Protein AF-Q1AUN3-F1 (afdb_monomer_lite)

Structure (mmCIF, N/CA/C/O backbone):
data_AF-Q1AUN3-F1
#
_entry.id   AF-Q1AUN3-F1
#
loop_
_atom_site.group_PDB
_atom_site.id
_atom_site.type_symbol
_atom_site.label_atom_id
_atom_site.label_alt_id
_atom_site.label_comp_id
_atom_site.label_asym_id
_atom_site.label_entity_id
_atom_site.label_seq_id
_atom_site.pdbx_PDB_ins_code
_atom_site.Cartn_x
_atom_site.Cartn_y
_atom_site.Cartn_z
_atom_site.occupancy
_atom_site.B_iso_or_equiv
_atom_site.auth_seq_id
_atom_site.auth_comp_id
_atom_site.auth_asym_id
_atom_site.auth_atom_id
_atom_site.pdbx_PDB_model_num
ATOM 1 N N . MET A 1 1 ? -52.955 -34.878 39.899 1.00 43.25 1 MET A N 1
ATOM 2 C CA . MET A 1 1 ? -51.988 -35.988 39.952 1.00 43.25 1 MET A CA 1
ATOM 3 C C . MET A 1 1 ? -50.634 -35.417 39.574 1.00 43.25 1 MET A C 1
ATOM 5 O O . MET A 1 1 ? -50.295 -35.377 38.402 1.00 43.25 1 MET A O 1
ATOM 9 N N . ASP A 1 2 ? -49.929 -34.897 40.570 1.00 46.16 2 ASP A N 1
ATOM 10 C CA . ASP A 1 2 ? -48.462 -34.886 40.625 1.00 46.16 2 ASP A CA 1
ATOM 11 C C . ASP A 1 2 ? -47.996 -36.307 41.073 1.00 46.16 2 ASP A C 1
ATOM 13 O O . ASP A 1 2 ? -48.886 -37.092 41.434 1.00 46.16 2 ASP A O 1
ATOM 17 N N . PRO A 1 3 ? -46.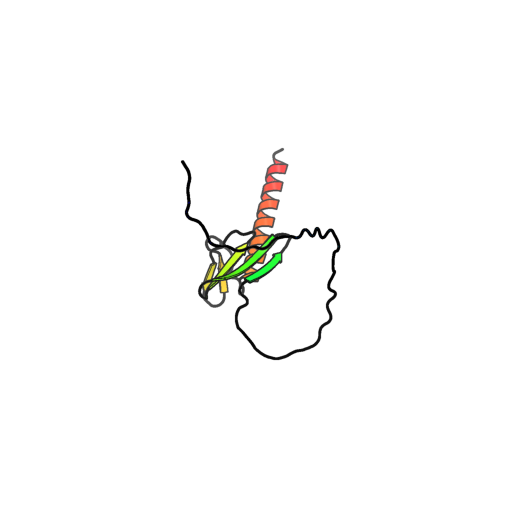691 -36.678 41.141 1.00 60.22 3 PRO A N 1
ATOM 18 C CA . PRO A 1 3 ? -45.516 -35.802 41.077 1.00 60.22 3 PRO A CA 1
ATOM 19 C C . PRO A 1 3 ? -44.214 -36.392 40.444 1.00 60.22 3 PRO A C 1
ATOM 21 O O . PRO A 1 3 ? -44.101 -37.564 40.109 1.00 60.22 3 PRO A O 1
ATOM 24 N N . GLU A 1 4 ? -43.199 -35.522 40.393 1.00 44.06 4 GLU A N 1
ATOM 25 C CA . GLU A 1 4 ? -41.830 -35.755 40.902 1.00 44.06 4 GLU A CA 1
ATOM 26 C C . GLU A 1 4 ? -40.662 -36.311 40.063 1.00 44.06 4 GLU A C 1
ATOM 28 O O . GLU A 1 4 ? -40.696 -37.369 39.446 1.00 44.06 4 GLU A O 1
ATOM 33 N N . GLY A 1 5 ? -39.552 -35.566 40.201 1.00 41.81 5 GLY A N 1
ATOM 34 C CA . GLY A 1 5 ? -38.170 -35.887 39.839 1.00 41.81 5 GLY A CA 1
ATOM 35 C C . GLY A 1 5 ? -37.509 -34.696 39.128 1.00 41.81 5 GLY A C 1
ATOM 36 O O . GLY A 1 5 ? -37.453 -34.674 37.909 1.00 41.81 5 GLY A O 1
ATOM 37 N N . GLY A 1 6 ? -37.069 -33.600 39.767 1.00 40.31 6 GLY A N 1
ATOM 38 C CA . GLY A 1 6 ? -36.208 -33.536 40.956 1.00 40.31 6 GLY A CA 1
ATOM 39 C C . GLY A 1 6 ? -34.829 -34.111 40.598 1.00 40.31 6 GLY A C 1
ATOM 40 O O . GLY A 1 6 ? -34.749 -35.262 40.214 1.00 40.31 6 GLY A O 1
ATOM 41 N N . SER A 1 7 ? -33.670 -33.466 40.699 1.00 42.41 7 SER A N 1
ATOM 42 C CA . SER A 1 7 ? -33.219 -32.214 41.306 1.00 42.41 7 SER A CA 1
ATOM 43 C C . SER A 1 7 ? -31.702 -32.111 41.023 1.00 42.41 7 SER A C 1
ATOM 45 O O . SER A 1 7 ? -31.052 -33.130 40.805 1.00 42.41 7 SER A O 1
ATOM 47 N N . GLY A 1 8 ? -31.117 -30.908 41.054 1.00 42.84 8 GLY A N 1
ATOM 48 C CA . GLY A 1 8 ? -29.658 -30.734 40.973 1.00 42.84 8 GLY A CA 1
ATOM 49 C C . GLY A 1 8 ? -29.228 -29.322 40.553 1.00 42.84 8 GLY A C 1
ATOM 50 O O . GLY A 1 8 ? -28.779 -29.139 39.434 1.00 42.84 8 GLY A O 1
ATOM 51 N N . GLN A 1 9 ? -29.550 -28.261 41.311 1.00 42.94 9 GLN A N 1
ATOM 52 C CA . GLN A 1 9 ? -28.611 -27.613 42.260 1.00 42.94 9 GLN A CA 1
ATOM 53 C C . GLN A 1 9 ? -27.265 -27.226 41.597 1.00 42.94 9 GLN A C 1
ATOM 55 O O . GLN A 1 9 ? -26.512 -28.102 41.213 1.00 42.94 9 GLN A O 1
ATOM 60 N N . ARG A 1 10 ? -26.843 -25.960 41.464 1.00 45.22 10 ARG A N 1
ATOM 61 C CA . ARG A 1 10 ? -26.682 -24.883 42.468 1.00 45.22 10 ARG A CA 1
ATOM 62 C C . ARG A 1 10 ? -26.397 -23.560 41.725 1.00 45.22 10 ARG A C 1
ATOM 64 O O . ARG A 1 10 ? -25.650 -23.557 40.761 1.00 45.22 10 ARG A O 1
ATOM 71 N N . ARG A 1 11 ? -27.130 -22.484 42.036 1.00 41.84 11 ARG A N 1
ATOM 72 C CA . ARG A 1 11 ? -26.765 -21.351 42.928 1.00 41.84 11 ARG A CA 1
ATOM 73 C C . ARG A 1 11 ? -25.609 -20.472 42.431 1.00 41.84 11 ARG A C 1
ATOM 75 O O . ARG A 1 11 ? -24.498 -20.956 42.326 1.00 41.84 11 ARG A O 1
ATOM 82 N N . PHE A 1 12 ? -25.917 -19.182 42.252 1.00 43.75 12 PHE A N 1
ATOM 83 C CA . PHE A 1 12 ? -25.257 -17.957 42.764 1.00 43.75 12 PHE A CA 1
ATOM 84 C C . PHE A 1 12 ? -25.598 -16.825 41.773 1.00 43.75 12 PHE A C 1
ATOM 86 O O . PHE A 1 12 ? -25.086 -16.790 40.668 1.00 43.75 12 PHE A O 1
ATOM 93 N N . SER A 1 13 ? -26.675 -16.059 41.961 1.00 38.84 13 SER A N 1
ATOM 94 C CA . SER A 1 13 ? -26.912 -15.006 42.960 1.00 38.84 13 SER A CA 1
ATOM 95 C C . SER A 1 13 ? -25.936 -13.824 42.873 1.00 38.84 13 SER A C 1
ATOM 97 O O . SER A 1 13 ? -24.805 -13.918 43.335 1.00 38.84 13 SER A O 1
ATOM 99 N N . ARG A 1 14 ? -26.508 -12.703 42.404 1.00 47.12 14 ARG A N 1
ATOM 100 C CA . ARG A 1 14 ? -26.287 -11.308 42.827 1.00 47.12 14 ARG A CA 1
ATOM 101 C C . ARG A 1 14 ? -24.954 -10.616 42.504 1.00 47.12 14 ARG A C 1
ATOM 103 O O . ARG A 1 14 ? -23.937 -10.915 43.118 1.00 47.12 14 ARG A O 1
ATOM 110 N N . ARG A 1 15 ? -25.089 -9.533 41.720 1.00 48.12 15 ARG A N 1
ATOM 111 C CA . ARG A 1 15 ? -24.619 -8.133 41.925 1.00 48.12 15 ARG A CA 1
ATOM 112 C C . ARG A 1 15 ? -24.254 -7.554 40.554 1.00 48.12 15 ARG A C 1
ATOM 114 O O . ARG A 1 15 ? -23.358 -8.055 39.894 1.00 48.12 15 ARG A O 1
ATOM 121 N N . GLU A 1 16 ? -25.071 -6.680 39.970 1.00 41.56 16 GLU A N 1
ATOM 122 C CA . GLU A 1 16 ? -25.017 -5.225 40.203 1.00 41.56 16 GLU A CA 1
ATOM 123 C C . GLU A 1 16 ? -23.592 -4.708 40.426 1.00 41.56 16 GLU A C 1
ATOM 125 O O . GLU A 1 16 ? -23.051 -4.849 41.517 1.00 41.56 16 GLU A O 1
ATOM 130 N N . ALA A 1 17 ? -23.029 -4.059 39.408 1.00 44.41 17 ALA A N 1
ATOM 131 C CA . ALA A 1 17 ? -22.248 -2.839 39.587 1.00 44.41 17 ALA A CA 1
ATOM 132 C C . ALA A 1 17 ? -22.064 -2.149 38.230 1.00 44.41 17 ALA A C 1
ATOM 134 O O . ALA A 1 17 ? -21.300 -2.590 37.374 1.00 44.41 17 ALA A O 1
ATOM 135 N N . LEU A 1 18 ? -22.790 -1.046 38.063 1.00 39.50 18 LEU A N 1
ATOM 136 C CA . LEU A 1 18 ? -22.391 0.069 37.216 1.00 39.50 18 LEU A CA 1
ATOM 137 C C . LEU A 1 18 ? -20.977 0.537 37.593 1.00 39.50 18 LEU A C 1
ATOM 139 O O . LEU A 1 18 ? -20.714 0.772 38.769 1.00 39.50 18 LEU A O 1
ATOM 143 N N . ILE A 1 19 ? -20.131 0.784 36.594 1.00 48.38 19 ILE A N 1
ATOM 144 C CA . ILE A 1 19 ? -19.024 1.750 36.665 1.00 48.38 19 ILE A CA 1
ATOM 145 C C . ILE A 1 19 ? -19.051 2.513 35.331 1.00 48.38 19 ILE A C 1
ATOM 147 O O . ILE A 1 19 ? -18.613 2.015 34.299 1.00 48.38 19 ILE A O 1
ATOM 151 N N . LEU A 1 20 ? -19.882 3.554 35.241 1.00 39.59 20 LEU A N 1
ATOM 152 C CA . LEU A 1 20 ? -19.467 4.961 35.155 1.00 39.59 20 LEU A CA 1
ATOM 153 C C . LEU A 1 20 ? -17.952 5.211 35.012 1.00 39.59 20 LEU A C 1
ATOM 155 O O . LEU A 1 20 ? -17.212 5.077 35.975 1.00 39.59 20 LEU A O 1
ATOM 159 N N . GLY A 1 21 ? -17.576 5.770 33.860 1.00 34.34 21 GLY A N 1
ATOM 160 C CA . GLY A 1 21 ? -16.856 7.046 33.812 1.00 34.34 21 GLY A CA 1
ATOM 161 C C . GLY A 1 21 ? -15.329 7.041 33.933 1.00 34.34 21 GLY A C 1
ATOM 162 O O . GLY A 1 21 ? -14.745 6.346 34.752 1.00 34.34 21 GLY A O 1
ATOM 163 N N . ALA A 1 22 ? -14.746 7.979 33.174 1.00 37.72 22 ALA A N 1
ATOM 164 C CA . ALA A 1 22 ? -13.377 8.494 33.259 1.00 37.72 22 ALA A CA 1
ATOM 165 C C . ALA A 1 22 ? -12.275 7.538 32.761 1.00 37.72 22 ALA A C 1
ATOM 167 O O . ALA A 1 22 ? -12.324 6.335 32.944 1.00 37.72 22 ALA A O 1
ATOM 168 N N . ALA A 1 23 ? -11.202 7.978 32.121 1.00 42.59 23 ALA A N 1
ATOM 169 C CA . ALA A 1 23 ? -10.801 9.261 31.572 1.00 42.59 23 ALA A CA 1
ATOM 170 C C . ALA A 1 23 ? -9.596 8.956 30.668 1.00 42.59 23 ALA A C 1
ATOM 172 O O . ALA A 1 23 ? -8.878 7.973 30.875 1.00 42.59 23 ALA A O 1
ATOM 173 N N . ALA A 1 24 ? -9.379 9.801 29.663 1.00 44.50 24 ALA A N 1
ATOM 174 C CA . ALA A 1 24 ? -8.186 9.778 28.834 1.00 44.50 24 ALA A CA 1
ATOM 175 C C . ALA A 1 24 ? -6.918 9.726 29.702 1.00 44.50 24 ALA A C 1
ATOM 177 O O . ALA A 1 24 ? -6.686 10.609 30.523 1.00 44.50 24 ALA A O 1
ATOM 178 N N . SER A 1 25 ? -6.091 8.704 29.496 1.00 44.06 25 SER A N 1
ATOM 179 C CA . SER A 1 25 ? -4.731 8.661 30.027 1.00 44.06 25 SER A CA 1
ATOM 180 C C . SER A 1 25 ? -3.762 8.761 28.858 1.00 44.06 25 SER A C 1
ATOM 182 O O . SER A 1 25 ? -3.555 7.814 28.102 1.00 44.06 25 SER A O 1
ATOM 184 N N . VAL A 1 26 ? -3.217 9.963 28.695 1.00 46.00 26 VAL A N 1
ATOM 185 C CA . VAL A 1 26 ? -2.032 10.248 27.887 1.00 46.00 26 VAL A CA 1
ATOM 186 C C . VAL A 1 26 ? -0.851 9.555 28.564 1.00 46.00 26 VAL A C 1
ATOM 188 O O . VAL A 1 26 ? -0.546 9.873 29.711 1.00 46.00 26 VAL A O 1
ATOM 191 N N . LEU A 1 27 ? -0.179 8.628 27.877 1.00 47.84 27 LEU A N 1
ATOM 192 C CA . LEU A 1 27 ? 1.099 8.093 28.349 1.00 47.84 27 LEU A CA 1
ATOM 193 C C . LEU A 1 27 ? 2.245 8.807 27.629 1.00 47.84 27 LEU A C 1
ATOM 195 O O . LEU A 1 27 ? 2.488 8.606 26.439 1.00 47.84 27 LEU A O 1
ATOM 199 N N . VAL A 1 28 ? 2.922 9.668 28.386 1.00 45.34 28 VAL A N 1
ATOM 200 C CA . VAL A 1 28 ? 4.206 10.285 28.050 1.00 45.34 28 VAL A CA 1
ATOM 201 C C . VAL A 1 28 ? 5.296 9.211 28.055 1.00 45.34 28 VAL A C 1
ATOM 203 O O . VAL A 1 28 ? 5.368 8.379 28.957 1.00 45.34 28 VAL A O 1
ATOM 206 N N . ALA A 1 29 ? 6.147 9.246 27.032 1.00 47.31 29 ALA A N 1
ATOM 207 C CA . ALA A 1 29 ? 7.311 8.386 26.887 1.00 47.31 29 ALA A CA 1
ATOM 208 C C . ALA A 1 29 ? 8.431 8.775 27.869 1.00 47.31 29 ALA A C 1
ATOM 210 O O . ALA A 1 29 ? 8.855 9.927 27.907 1.00 47.31 29 ALA A O 1
ATOM 211 N N . LEU A 1 30 ? 8.969 7.784 28.582 1.00 48.09 30 LEU A N 1
ATOM 212 C CA . LEU A 1 30 ? 10.284 7.818 29.224 1.00 48.09 30 LEU A CA 1
ATOM 213 C C . LEU A 1 30 ? 11.038 6.568 28.768 1.00 48.09 30 LEU A C 1
ATOM 215 O O . LEU A 1 30 ? 10.570 5.446 28.958 1.00 48.09 30 LEU A O 1
ATOM 219 N N . GLY A 1 31 ? 12.173 6.765 28.104 1.00 42.59 31 GLY A N 1
ATOM 220 C CA . GLY A 1 31 ? 13.047 5.682 27.674 1.00 42.59 31 GLY A CA 1
ATOM 221 C C . GLY A 1 31 ? 14.212 5.485 28.633 1.00 42.59 31 GLY A C 1
ATOM 222 O O . GLY A 1 31 ? 14.793 6.476 29.051 1.00 42.59 31 GLY A O 1
ATOM 223 N N . THR A 1 32 ? 14.590 4.226 28.881 1.00 44.59 32 THR A N 1
ATOM 224 C CA . THR A 1 32 ? 15.987 3.744 28.895 1.00 44.59 32 THR A CA 1
ATOM 225 C C . THR A 1 32 ? 16.050 2.214 29.030 1.00 44.59 32 THR A C 1
ATOM 227 O O . THR A 1 32 ? 15.546 1.633 29.979 1.00 44.59 32 THR A O 1
ATOM 230 N N . GLY A 1 33 ? 16.690 1.582 28.038 1.00 41.41 33 GLY A N 1
ATOM 231 C CA . GLY A 1 33 ? 17.466 0.332 28.085 1.00 41.41 33 GLY A CA 1
ATOM 232 C C . GLY A 1 33 ? 16.991 -0.882 28.897 1.00 41.41 33 GLY A C 1
ATOM 233 O O . GLY A 1 33 ? 17.295 -0.997 30.077 1.00 41.41 33 GLY A O 1
ATOM 234 N N . ALA A 1 34 ? 16.499 -1.908 28.195 1.00 42.22 34 ALA A N 1
ATOM 235 C CA . ALA A 1 34 ? 16.710 -3.304 28.581 1.00 42.22 34 ALA A CA 1
ATOM 236 C C . ALA A 1 34 ? 17.030 -4.142 27.332 1.00 42.22 34 ALA A C 1
ATOM 238 O O . ALA A 1 34 ? 16.243 -4.241 26.392 1.00 42.22 34 ALA A O 1
ATOM 239 N N . ARG A 1 35 ? 18.239 -4.703 27.315 1.00 48.56 35 ARG A N 1
ATOM 240 C CA . ARG A 1 35 ? 18.766 -5.616 26.299 1.00 48.56 35 ARG A CA 1
ATOM 241 C C . ARG A 1 35 ? 18.498 -7.035 26.805 1.00 48.56 35 ARG A C 1
ATOM 243 O O . ARG A 1 35 ? 19.006 -7.399 27.857 1.00 48.56 35 ARG A O 1
ATOM 250 N N . GLY A 1 36 ? 17.711 -7.819 26.073 1.00 36.50 36 GLY A N 1
ATOM 251 C CA . GLY A 1 36 ? 17.426 -9.213 26.416 1.00 36.50 36 GLY A CA 1
ATOM 252 C C . GLY A 1 36 ? 16.445 -9.836 25.430 1.00 36.50 36 GLY A C 1
ATOM 253 O O . GLY A 1 36 ? 15.239 -9.664 25.555 1.00 36.50 36 GLY A O 1
ATOM 254 N N . SER A 1 37 ? 16.980 -10.507 24.411 1.00 54.47 37 SER A N 1
ATOM 255 C CA . SER A 1 37 ? 16.243 -11.212 23.362 1.00 54.47 37 SER A CA 1
ATOM 256 C C . SER A 1 37 ? 15.202 -12.179 23.922 1.00 54.47 37 SER A C 1
ATOM 258 O O . SER A 1 37 ? 15.537 -13.072 24.696 1.00 54.47 37 SER A O 1
ATOM 260 N N . SER A 1 38 ? 13.954 -12.062 23.469 1.00 43.22 38 SER A N 1
ATOM 261 C CA . SER A 1 38 ? 12.921 -13.091 23.624 1.00 43.22 38 SER A CA 1
ATOM 262 C C . SER A 1 38 ? 11.854 -12.914 22.539 1.00 43.22 38 SER A C 1
ATOM 264 O O . SER A 1 38 ? 11.134 -11.925 22.533 1.00 43.22 38 SER A O 1
ATOM 266 N N . GLY A 1 39 ? 11.758 -13.873 21.615 1.00 39.72 39 GLY A N 1
ATOM 267 C CA . GLY A 1 39 ? 10.533 -14.117 20.843 1.00 39.72 39 GLY A CA 1
ATOM 268 C C . GLY A 1 39 ? 10.312 -13.276 19.582 1.00 39.72 39 GLY A C 1
ATOM 269 O O . GLY A 1 39 ? 9.625 -12.261 19.581 1.00 39.72 39 GLY A O 1
ATOM 270 N N . HIS A 1 40 ? 10.811 -13.791 18.463 1.00 46.00 40 HIS A N 1
ATOM 271 C CA . HIS A 1 40 ? 10.317 -13.532 17.113 1.00 46.00 40 HIS A CA 1
ATOM 272 C C . HIS A 1 40 ? 8.781 -13.638 17.009 1.00 46.00 40 HIS A C 1
ATOM 274 O O . HIS A 1 40 ? 8.277 -14.744 16.872 1.00 46.00 40 HIS A O 1
ATOM 280 N N . GLU A 1 41 ? 8.045 -12.524 16.965 1.00 48.97 41 GLU A N 1
ATOM 281 C CA . GLU A 1 41 ? 6.797 -12.397 16.188 1.00 48.97 41 GLU A CA 1
ATOM 282 C C . GLU A 1 41 ? 6.261 -10.953 16.242 1.00 48.97 41 GLU A C 1
ATOM 284 O O . GLU A 1 41 ? 5.329 -10.625 16.972 1.00 48.97 41 GLU A O 1
ATOM 289 N N . ALA A 1 42 ? 6.801 -10.060 15.408 1.00 57.03 42 ALA A N 1
ATOM 290 C CA . ALA A 1 42 ? 6.026 -8.893 14.986 1.00 57.03 42 ALA A CA 1
ATOM 291 C C . ALA A 1 42 ? 4.874 -9.406 14.097 1.00 57.03 42 ALA A C 1
ATOM 293 O O . ALA A 1 42 ? 5.007 -9.473 12.874 1.00 57.03 42 ALA A O 1
ATOM 294 N N . ARG A 1 43 ? 3.789 -9.889 14.722 1.00 70.06 43 ARG A N 1
ATOM 295 C CA . ARG A 1 43 ? 2.631 -10.510 14.045 1.00 70.06 43 ARG A CA 1
ATOM 296 C C . ARG A 1 43 ? 1.961 -9.556 13.067 1.00 70.06 43 ARG A C 1
ATOM 298 O O . ARG A 1 43 ? 1.504 -9.963 11.999 1.00 70.06 43 ARG A O 1
ATOM 305 N N . GLU A 1 44 ? 1.949 -8.280 13.420 1.00 82.50 44 GLU A N 1
ATOM 306 C CA . GLU A 1 44 ? 1.361 -7.218 12.629 1.00 82.50 44 GLU A CA 1
ATOM 307 C C . GLU A 1 44 ? 2.088 -5.906 12.930 1.00 82.50 44 GLU A C 1
ATOM 309 O O . GLU A 1 44 ? 2.230 -5.513 14.086 1.00 82.50 44 GLU A O 1
ATOM 314 N N . LYS A 1 45 ? 2.563 -5.230 11.884 1.00 90.31 45 LYS A N 1
ATOM 315 C CA . LYS A 1 45 ? 3.065 -3.859 11.955 1.00 90.31 45 LYS A CA 1
ATOM 316 C C . LYS A 1 45 ? 2.041 -2.949 11.297 1.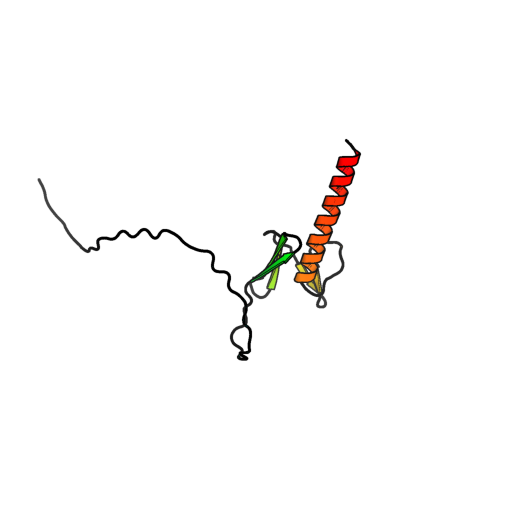00 90.31 45 LYS A C 1
ATOM 318 O O . LYS A 1 45 ? 1.831 -3.055 10.092 1.00 90.31 45 LYS A O 1
ATOM 323 N N . VAL A 1 46 ? 1.424 -2.063 12.074 1.00 92.62 46 VAL A N 1
ATOM 324 C CA . VAL A 1 46 ? 0.477 -1.059 11.571 1.00 92.62 46 VAL A CA 1
ATOM 325 C C . VAL A 1 46 ? 1.135 0.313 11.600 1.00 92.62 46 VAL A C 1
ATOM 327 O O . VAL A 1 46 ? 1.770 0.681 12.584 1.00 92.62 46 VAL A O 1
ATOM 330 N N . LEU A 1 47 ? 0.981 1.071 10.521 1.00 93.75 47 LEU A N 1
ATOM 331 C CA . LEU A 1 47 ? 1.447 2.445 10.400 1.00 93.75 47 LEU A CA 1
ATOM 332 C C . LEU A 1 47 ? 0.409 3.298 9.668 1.00 93.75 47 LEU A C 1
ATOM 334 O O . LEU A 1 47 ? -0.402 2.792 8.893 1.00 93.75 47 LEU A O 1
ATOM 338 N N . LEU A 1 48 ? 0.432 4.600 9.928 1.00 94.44 48 LEU A N 1
ATOM 339 C CA . LEU A 1 48 ? -0.407 5.576 9.242 1.00 94.44 48 LEU A CA 1
ATOM 340 C C . LEU A 1 48 ? 0.460 6.381 8.279 1.00 94.44 48 LEU A C 1
ATOM 342 O O . LEU A 1 48 ? 1.509 6.892 8.666 1.00 94.44 48 LEU A O 1
ATOM 346 N N . HIS A 1 49 ? 0.017 6.506 7.031 1.00 93.56 49 HIS A N 1
ATOM 347 C CA . HIS A 1 49 ? 0.674 7.331 6.018 1.00 93.56 49 HIS A CA 1
ATOM 348 C C . HIS A 1 49 ? -0.370 8.160 5.277 1.00 93.56 49 HIS A C 1
ATOM 350 O O . HIS A 1 49 ? -1.279 7.605 4.664 1.00 93.56 49 HIS A O 1
ATOM 356 N N . LYS A 1 50 ? -0.271 9.494 5.368 1.00 91.25 50 LYS A N 1
ATOM 357 C CA . LYS A 1 50 ? -1.238 10.448 4.780 1.00 91.25 50 LYS A CA 1
ATOM 358 C C . LYS A 1 50 ? -2.704 10.121 5.117 1.00 91.25 50 LYS A C 1
ATOM 360 O O . LYS A 1 50 ? -3.574 10.146 4.253 1.00 91.25 50 LYS A O 1
ATOM 365 N N . GLY A 1 51 ? -2.959 9.759 6.377 1.00 91.00 51 GLY A N 1
ATOM 366 C CA . GLY A 1 51 ? -4.290 9.379 6.865 1.00 91.00 51 GLY A CA 1
ATOM 367 C C . GLY A 1 51 ? -4.748 7.971 6.468 1.00 91.00 51 GLY A C 1
ATOM 368 O O . GLY A 1 51 ? -5.800 7.535 6.923 1.00 91.00 51 GLY A O 1
ATOM 369 N N . ARG A 1 52 ? -3.962 7.229 5.676 1.00 91.94 52 ARG A N 1
ATOM 370 C CA . ARG A 1 52 ? -4.273 5.849 5.289 1.00 91.94 52 ARG A CA 1
ATOM 371 C C . ARG A 1 52 ? -3.578 4.851 6.199 1.00 91.94 52 ARG A C 1
ATOM 373 O O . ARG A 1 52 ? -2.396 4.992 6.516 1.00 91.94 52 ARG A O 1
ATOM 380 N N . ARG A 1 53 ? -4.314 3.813 6.595 1.00 93.50 53 ARG A N 1
ATOM 381 C CA . ARG A 1 53 ? -3.787 2.703 7.393 1.00 93.50 53 ARG A CA 1
ATOM 382 C C . ARG A 1 53 ? -3.026 1.735 6.500 1.00 93.50 53 ARG A C 1
ATOM 384 O O . ARG A 1 53 ? -3.587 1.197 5.556 1.00 93.50 53 ARG A O 1
ATOM 391 N N . ILE A 1 54 ? -1.776 1.471 6.838 1.00 95.31 54 ILE A N 1
ATOM 392 C CA . ILE A 1 54 ? -0.942 0.440 6.230 1.00 95.31 54 ILE A CA 1
ATOM 393 C C . ILE A 1 54 ? -0.698 -0.620 7.301 1.00 95.31 54 ILE A C 1
ATOM 395 O O . ILE A 1 54 ? -0.302 -0.292 8.417 1.00 95.31 54 ILE A O 1
ATOM 399 N N . ALA A 1 55 ? -0.942 -1.886 6.984 1.00 94.44 55 ALA A N 1
ATOM 400 C CA . ALA A 1 55 ? -0.683 -3.005 7.877 1.00 94.44 55 ALA A CA 1
ATOM 401 C C . ALA A 1 55 ? 0.144 -4.074 7.162 1.00 94.44 55 ALA A C 1
ATOM 403 O O . ALA A 1 55 ? -0.164 -4.478 6.047 1.00 94.44 55 ALA A O 1
ATOM 404 N N . ILE A 1 56 ? 1.205 -4.538 7.811 1.00 94.06 56 ILE A N 1
ATOM 405 C CA . ILE A 1 56 ? 2.058 -5.618 7.326 1.00 94.06 56 ILE A CA 1
ATOM 406 C C . ILE A 1 56 ? 1.914 -6.770 8.302 1.00 94.06 56 ILE A C 1
ATOM 408 O O . ILE A 1 56 ? 2.325 -6.660 9.457 1.00 94.06 56 ILE A O 1
ATOM 412 N N . ARG A 1 57 ? 1.323 -7.871 7.847 1.00 93.19 57 ARG A N 1
ATOM 413 C CA . ARG A 1 57 ? 1.032 -9.041 8.680 1.00 93.19 57 ARG A CA 1
ATOM 414 C C . ARG A 1 57 ? 1.954 -10.180 8.304 1.00 93.19 57 ARG A C 1
ATOM 416 O O . ARG A 1 57 ? 2.296 -10.339 7.134 1.00 93.19 57 ARG A O 1
ATOM 423 N N . ARG A 1 58 ? 2.362 -10.986 9.281 1.00 88.81 58 ARG A N 1
ATOM 424 C CA . ARG A 1 58 ? 3.083 -12.227 8.997 1.00 88.81 58 ARG A CA 1
ATOM 425 C C . ARG A 1 58 ? 2.100 -13.392 9.019 1.00 88.81 58 ARG A C 1
ATOM 427 O O . ARG A 1 58 ? 1.590 -13.745 10.074 1.00 88.81 58 ARG A O 1
ATOM 434 N N . VAL A 1 59 ? 1.845 -13.991 7.861 1.00 87.88 59 VAL A N 1
ATOM 435 C CA . VAL A 1 59 ? 0.897 -15.099 7.688 1.00 87.88 59 VAL A CA 1
ATOM 436 C C . VAL A 1 59 ? 1.647 -16.293 7.113 1.00 87.88 59 VAL A C 1
ATOM 438 O O . VAL A 1 59 ? 2.261 -16.203 6.053 1.00 87.88 59 VAL A O 1
ATOM 441 N N . ARG A 1 60 ? 1.646 -17.420 7.839 1.00 86.19 60 ARG A N 1
ATOM 442 C CA . ARG A 1 60 ? 2.321 -18.671 7.426 1.00 86.19 60 ARG A CA 1
ATOM 443 C C . ARG A 1 60 ? 3.778 -18.452 6.977 1.00 86.19 60 ARG A C 1
ATOM 445 O O . ARG A 1 60 ? 4.227 -18.978 5.964 1.00 86.19 60 ARG A O 1
ATOM 452 N N . GLY A 1 61 ? 4.504 -17.606 7.708 1.00 83.81 61 GLY A N 1
ATOM 453 C CA . GLY A 1 61 ? 5.904 -17.275 7.425 1.00 83.81 61 GLY A CA 1
ATOM 454 C C . GLY A 1 61 ? 6.127 -16.220 6.335 1.00 83.81 61 GLY A C 1
ATOM 455 O O . GLY A 1 61 ?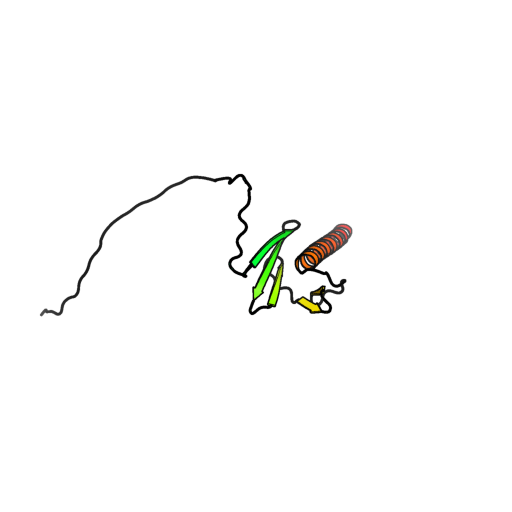 7.237 -15.693 6.257 1.00 83.81 61 GLY A O 1
ATOM 456 N N . ARG A 1 62 ? 5.100 -15.841 5.565 1.00 85.06 62 ARG A N 1
ATOM 457 C CA . ARG A 1 62 ? 5.158 -14.787 4.539 1.00 85.06 62 ARG A CA 1
ATOM 458 C C . ARG A 1 62 ? 4.705 -13.445 5.106 1.00 85.06 62 ARG A C 1
ATOM 460 O O . ARG A 1 62 ? 3.918 -13.402 6.046 1.00 85.06 62 ARG A O 1
ATOM 467 N N . ARG A 1 63 ? 5.224 -12.347 4.555 1.00 89.44 63 ARG A N 1
ATOM 468 C CA . ARG A 1 63 ? 4.766 -10.991 4.884 1.00 89.44 63 ARG A CA 1
ATOM 469 C C . ARG A 1 63 ? 3.702 -10.585 3.871 1.00 89.44 63 ARG A C 1
ATOM 471 O O . ARG A 1 63 ? 3.965 -10.611 2.675 1.00 89.44 63 ARG A O 1
ATOM 478 N N . GLU A 1 64 ? 2.533 -10.219 4.361 1.00 92.12 64 GLU A N 1
ATOM 479 C CA . GLU A 1 64 ? 1.397 -9.746 3.577 1.00 92.12 64 GLU A CA 1
ATOM 480 C C . GLU A 1 64 ? 1.189 -8.256 3.831 1.00 92.12 64 GLU A C 1
ATOM 482 O O . GLU A 1 64 ? 1.337 -7.791 4.966 1.00 92.12 64 GLU A O 1
ATOM 487 N N . LEU A 1 65 ? 0.851 -7.511 2.781 1.00 93.31 65 LEU A N 1
ATOM 488 C CA . LEU A 1 65 ? 0.636 -6.071 2.841 1.00 93.31 65 LEU A CA 1
ATOM 489 C C . LEU A 1 65 ? -0.850 -5.754 2.720 1.00 93.31 65 LEU A C 1
ATOM 491 O O . LEU A 1 65 ? -1.521 -6.232 1.814 1.00 93.31 65 LEU A O 1
ATOM 495 N N . TYR A 1 66 ? -1.339 -4.892 3.597 1.00 93.94 66 TYR A N 1
ATOM 496 C CA . TYR A 1 66 ? -2.703 -4.399 3.607 1.00 93.94 66 TYR A CA 1
ATOM 497 C C . TYR A 1 66 ? -2.691 -2.872 3.605 1.00 93.94 66 TYR A C 1
ATOM 499 O O . TYR A 1 66 ? -1.976 -2.255 4.397 1.00 93.94 66 TYR A O 1
ATOM 507 N N . ILE A 1 67 ? -3.499 -2.252 2.749 1.00 92.81 67 ILE A N 1
ATOM 508 C CA . ILE A 1 67 ? -3.688 -0.797 2.702 1.00 92.81 67 ILE A CA 1
ATOM 509 C C . ILE A 1 67 ? -5.180 -0.528 2.873 1.00 92.81 67 ILE A C 1
ATOM 511 O O . ILE A 1 67 ? -5.986 -1.025 2.103 1.00 92.81 67 ILE A O 1
ATOM 515 N N . GLU A 1 68 ? -5.564 0.208 3.914 1.00 92.94 68 GLU A N 1
ATOM 516 C CA . GLU A 1 68 ? -6.965 0.487 4.273 1.00 92.94 68 GLU A CA 1
ATOM 517 C C . GLU A 1 68 ? -7.823 -0.785 4.436 1.00 92.94 68 GLU A C 1
ATOM 519 O O . GLU A 1 68 ? -9.032 -0.771 4.242 1.00 92.94 68 GLU A O 1
ATOM 524 N N . GLY A 1 69 ? -7.188 -1.901 4.813 1.00 91.62 69 GLY A N 1
ATOM 525 C CA . GLY A 1 69 ? -7.833 -3.214 4.932 1.00 91.62 69 GLY A CA 1
ATOM 526 C C . GLY A 1 69 ? -7.861 -4.034 3.635 1.00 91.62 69 GLY A C 1
ATOM 527 O O . GLY A 1 69 ? -8.151 -5.225 3.691 1.00 91.62 69 GLY A O 1
ATOM 528 N N . GLU A 1 70 ? -7.494 -3.450 2.492 1.00 92.50 70 GLU A N 1
ATOM 529 C CA . GLU A 1 70 ? -7.352 -4.144 1.208 1.00 92.50 70 GLU A CA 1
ATOM 530 C C . GLU A 1 70 ? -6.038 -4.935 1.178 1.00 92.50 70 GLU A C 1
ATOM 532 O O . GLU A 1 70 ? -4.965 -4.354 1.353 1.00 92.50 70 GLU A O 1
ATOM 537 N N . HIS A 1 71 ? -6.103 -6.250 0.945 1.00 93.19 71 HIS A N 1
ATOM 538 C CA . HIS A 1 71 ? -4.905 -7.071 0.765 1.00 93.19 71 HIS A CA 1
ATOM 539 C C . HIS A 1 71 ? -4.253 -6.778 -0.590 1.00 93.19 71 HIS A C 1
ATOM 541 O O . HIS A 1 71 ? -4.837 -7.019 -1.647 1.00 93.19 71 HIS A O 1
ATOM 547 N N . ILE A 1 72 ? -3.009 -6.314 -0.546 1.00 91.25 72 ILE A N 1
ATOM 548 C CA . ILE A 1 72 ? -2.178 -6.074 -1.715 1.00 91.25 72 ILE A CA 1
ATOM 549 C C . ILE A 1 72 ? -1.312 -7.306 -1.954 1.00 91.25 72 ILE A C 1
ATOM 551 O O . ILE A 1 72 ? -0.407 -7.615 -1.173 1.00 91.25 72 ILE A O 1
ATOM 555 N N . ARG A 1 73 ? -1.559 -7.992 -3.072 1.00 90.50 73 ARG A N 1
ATOM 556 C CA . ARG A 1 73 ? -0.699 -9.092 -3.513 1.00 90.50 73 ARG A CA 1
ATOM 557 C C . ARG A 1 73 ? 0.683 -8.544 -3.834 1.00 90.50 73 ARG A C 1
ATOM 559 O O . ARG A 1 73 ? 0.826 -7.649 -4.665 1.00 90.50 73 ARG A O 1
ATOM 566 N N . THR A 1 74 ? 1.698 -9.075 -3.164 1.00 89.81 74 THR A N 1
ATOM 567 C CA . THR A 1 74 ? 3.089 -8.670 -3.368 1.00 89.81 74 THR A CA 1
ATOM 568 C C . THR A 1 74 ? 3.954 -9.872 -3.710 1.00 89.81 74 THR A C 1
ATOM 570 O O . THR A 1 74 ? 3.757 -10.975 -3.203 1.00 89.81 74 THR A O 1
ATOM 573 N N . VAL A 1 75 ? 4.923 -9.644 -4.588 1.00 88.56 75 VAL A N 1
ATOM 574 C CA . VAL A 1 75 ? 5.965 -10.594 -4.966 1.00 88.56 75 VAL A CA 1
ATOM 575 C C . VAL A 1 75 ? 7.279 -10.077 -4.400 1.00 88.56 75 VAL A C 1
ATOM 577 O O . VAL A 1 75 ? 7.604 -8.901 -4.558 1.00 88.56 75 VAL A O 1
ATOM 580 N N . HIS A 1 76 ? 8.030 -10.951 -3.736 1.00 88.12 76 HIS A N 1
ATOM 581 C CA . HIS A 1 76 ? 9.379 -10.657 -3.269 1.00 88.12 76 HIS A CA 1
ATOM 582 C C . HIS A 1 76 ? 10.383 -11.348 -4.193 1.00 88.12 76 HIS A C 1
ATOM 584 O O . HIS A 1 76 ? 10.381 -12.575 -4.291 1.00 88.12 76 HIS A O 1
ATOM 590 N N . SER A 1 77 ? 11.212 -10.567 -4.882 1.00 84.62 77 SER A N 1
ATOM 591 C CA . SER A 1 77 ? 12.214 -11.054 -5.834 1.00 84.62 77 SER A CA 1
ATOM 592 C C . SER A 1 77 ? 13.473 -10.200 -5.736 1.00 84.62 77 SER A C 1
ATOM 594 O O . SER A 1 77 ? 13.382 -8.979 -5.661 1.00 84.62 77 SER A O 1
ATOM 596 N N . ASN A 1 78 ? 14.651 -10.831 -5.747 1.00 85.12 78 ASN A N 1
ATOM 597 C CA . ASN A 1 78 ? 15.958 -10.156 -5.677 1.00 85.12 78 ASN A CA 1
ATOM 598 C C . ASN A 1 78 ? 16.094 -9.151 -4.513 1.00 85.12 78 ASN A C 1
ATOM 600 O O . ASN A 1 78 ? 16.692 -8.092 -4.667 1.00 85.12 78 ASN A O 1
ATOM 604 N N . GLY A 1 79 ? 15.517 -9.469 -3.349 1.00 84.50 79 GLY A N 1
ATOM 605 C CA . GLY A 1 79 ? 15.590 -8.614 -2.157 1.00 84.50 79 GLY A CA 1
ATOM 606 C C . GLY A 1 79 ? 14.665 -7.393 -2.177 1.00 84.50 79 GLY A C 1
ATOM 607 O O . GLY A 1 79 ? 14.753 -6.561 -1.279 1.00 84.50 79 GLY A O 1
ATOM 608 N N . ALA A 1 80 ? 13.779 -7.284 -3.169 1.00 88.44 80 ALA A N 1
ATOM 609 C CA . ALA A 1 80 ? 12.826 -6.193 -3.283 1.00 88.44 80 ALA A CA 1
ATOM 610 C C . ALA A 1 80 ? 11.388 -6.705 -3.457 1.00 88.44 80 ALA A C 1
ATOM 612 O O . ALA A 1 80 ? 11.135 -7.819 -3.924 1.00 88.44 80 ALA A O 1
ATOM 613 N N . TYR A 1 81 ? 10.433 -5.883 -3.042 1.00 88.00 81 TYR A N 1
ATOM 614 C CA . TYR A 1 81 ? 9.005 -6.143 -3.086 1.00 88.00 81 TYR A CA 1
ATOM 615 C C . TYR A 1 81 ? 8.363 -5.396 -4.247 1.00 88.00 81 TYR A C 1
ATOM 617 O O . TYR A 1 81 ? 8.648 -4.228 -4.497 1.00 88.00 81 TYR A O 1
ATOM 625 N N . ARG A 1 82 ? 7.433 -6.062 -4.922 1.00 88.38 82 ARG A N 1
ATOM 626 C CA . ARG A 1 82 ? 6.613 -5.475 -5.979 1.00 88.38 82 ARG A CA 1
ATOM 627 C C . ARG A 1 82 ? 5.155 -5.843 -5.765 1.00 88.38 82 ARG A C 1
ATOM 629 O O . ARG A 1 82 ? 4.861 -6.991 -5.447 1.00 88.38 82 ARG A O 1
ATOM 636 N N . ALA A 1 83 ? 4.243 -4.898 -5.963 1.00 86.31 83 ALA A N 1
ATOM 637 C CA . ALA A 1 83 ? 2.811 -5.184 -5.958 1.00 86.31 83 ALA A CA 1
ATOM 638 C C . ALA A 1 83 ? 2.359 -5.742 -7.319 1.00 86.31 83 ALA A C 1
ATOM 640 O O . ALA A 1 83 ? 2.725 -5.221 -8.375 1.00 86.31 83 ALA A O 1
ATOM 641 N N . GLU A 1 84 ? 1.563 -6.810 -7.297 1.00 82.50 84 GLU A N 1
ATOM 642 C CA . GLU A 1 84 ? 0.959 -7.398 -8.494 1.00 82.50 84 GLU A CA 1
ATOM 643 C C . GLU A 1 84 ? -0.011 -6.387 -9.129 1.00 82.50 84 GLU A C 1
ATOM 645 O O . GLU A 1 84 ? -0.796 -5.744 -8.434 1.00 82.50 84 GLU A O 1
ATOM 650 N N . GLY A 1 85 ? 0.073 -6.188 -10.448 1.00 72.69 85 GLY A N 1
ATOM 651 C CA . GLY A 1 85 ? -0.728 -5.175 -11.150 1.00 72.69 85 GLY A CA 1
ATOM 652 C C . GLY A 1 85 ? -0.256 -3.726 -10.958 1.00 72.69 85 GLY A C 1
ATOM 653 O O . GLY A 1 85 ? -0.890 -2.805 -11.471 1.00 72.69 85 GLY A O 1
ATOM 654 N N . PHE A 1 86 ? 0.865 -3.503 -10.265 1.00 72.06 86 PHE A N 1
ATOM 655 C CA . PHE A 1 86 ? 1.488 -2.188 -10.119 1.00 72.06 86 PHE A CA 1
ATOM 656 C C . PHE A 1 86 ? 2.729 -2.092 -11.024 1.00 72.06 86 PHE A C 1
ATOM 658 O O . PHE A 1 86 ? 3.663 -2.896 -10.946 1.00 72.06 86 PHE A O 1
ATOM 665 N N . VAL A 1 87 ? 2.733 -1.110 -11.932 1.00 64.44 87 VAL A N 1
ATOM 666 C CA . VAL A 1 87 ? 3.760 -0.951 -12.987 1.00 64.44 87 VAL A CA 1
ATOM 667 C C . VAL A 1 87 ? 5.079 -0.365 -12.443 1.00 64.44 87 VAL A C 1
ATOM 669 O O . VAL A 1 87 ? 6.055 -0.249 -13.172 1.00 64.44 87 VAL A O 1
ATOM 672 N N . PHE A 1 88 ? 5.132 -0.019 -11.157 1.00 63.50 88 PHE A N 1
ATOM 673 C CA . PHE A 1 88 ? 6.253 0.701 -10.554 1.00 63.50 88 PHE A CA 1
ATOM 674 C C . PHE A 1 88 ? 7.461 -0.163 -10.190 1.00 63.50 88 PHE A C 1
ATOM 676 O O . PHE A 1 88 ? 7.404 -1.398 -10.170 1.00 63.50 88 PHE A O 1
ATOM 683 N N . SER A 1 89 ? 8.547 0.560 -9.905 1.00 66.19 89 SER A N 1
ATOM 684 C CA . SER A 1 89 ? 9.832 0.070 -9.431 1.00 66.19 89 SER A CA 1
ATOM 685 C C . SER A 1 89 ? 9.680 -0.829 -8.203 1.00 66.19 89 SER A C 1
ATOM 687 O O . SER A 1 89 ? 8.841 -0.564 -7.342 1.00 66.19 89 SER A O 1
ATOM 689 N N . PRO A 1 90 ? 10.482 -1.896 -8.109 1.00 81.31 90 PRO A N 1
ATOM 690 C CA . PRO A 1 90 ? 10.524 -2.723 -6.917 1.00 81.31 90 PRO A CA 1
ATOM 691 C C . PRO A 1 90 ? 11.080 -1.905 -5.741 1.00 81.31 90 PRO A C 1
ATOM 693 O O . PRO A 1 90 ? 12.102 -1.235 -5.882 1.00 81.31 90 PRO A O 1
ATOM 696 N N . SER A 1 91 ? 10.424 -1.976 -4.585 1.00 87.12 91 SER A N 1
ATOM 697 C CA . SER A 1 91 ? 10.831 -1.246 -3.378 1.00 87.12 91 SER A CA 1
ATOM 698 C C . SER A 1 91 ? 11.563 -2.198 -2.422 1.00 87.12 91 SER A C 1
ATOM 700 O O . SER A 1 91 ? 11.156 -3.353 -2.277 1.00 87.12 91 SER A O 1
ATOM 702 N N . PRO A 1 92 ? 12.619 -1.769 -1.717 1.00 87.00 92 PRO A N 1
ATOM 703 C CA . PRO A 1 92 ? 13.402 -2.653 -0.847 1.00 87.00 92 PRO A CA 1
ATOM 704 C C . PRO A 1 92 ? 12.597 -3.163 0.360 1.00 87.00 92 PRO A C 1
ATOM 706 O O . PRO A 1 92 ? 12.911 -4.207 0.931 1.00 87.00 92 PRO A O 1
ATOM 709 N N . THR A 1 93 ? 11.519 -2.471 0.749 1.00 90.75 93 THR A N 1
ATOM 710 C CA . THR A 1 93 ? 10.640 -2.896 1.845 1.00 90.75 93 THR A CA 1
ATOM 711 C C . THR A 1 93 ? 9.158 -2.779 1.485 1.00 90.75 93 THR A C 1
ATOM 713 O O . THR A 1 93 ? 8.752 -1.920 0.706 1.00 90.75 93 THR A O 1
ATOM 716 N N . LEU A 1 94 ? 8.319 -3.613 2.116 1.00 90.56 94 LEU A N 1
ATOM 717 C CA . LEU A 1 94 ? 6.854 -3.506 2.015 1.00 90.56 94 LEU A CA 1
ATOM 718 C C . LEU A 1 94 ? 6.315 -2.160 2.514 1.00 90.56 94 LEU A C 1
ATOM 720 O O . LEU A 1 94 ? 5.252 -1.731 2.081 1.00 90.56 94 LEU A O 1
ATOM 724 N N . GLU A 1 95 ? 7.021 -1.511 3.439 1.00 91.62 95 GLU A N 1
ATOM 725 C CA . GLU A 1 95 ? 6.621 -0.213 3.989 1.00 91.62 95 GLU A CA 1
ATOM 726 C C . GLU A 1 95 ? 6.786 0.890 2.953 1.00 91.62 95 GLU A C 1
ATOM 728 O O . GLU A 1 95 ? 5.874 1.691 2.762 1.00 91.62 95 GLU A O 1
ATOM 733 N N . GLU A 1 96 ? 7.925 0.906 2.265 1.00 90.88 96 GLU A N 1
ATOM 734 C CA . GLU A 1 96 ? 8.180 1.845 1.176 1.00 90.88 96 GLU A CA 1
ATOM 735 C C . GLU A 1 96 ? 7.224 1.606 0.015 1.00 90.88 96 GLU A C 1
ATOM 737 O O . GLU A 1 96 ? 6.548 2.546 -0.397 1.00 90.88 96 GLU A O 1
ATOM 742 N N . LEU A 1 97 ? 7.051 0.346 -0.399 1.00 91.00 97 LEU A N 1
ATOM 743 C CA . LEU A 1 97 ? 6.076 -0.016 -1.427 1.00 91.00 97 LEU A CA 1
ATOM 744 C C . LEU A 1 97 ? 4.672 0.498 -1.074 1.00 91.00 97 LEU A C 1
ATOM 746 O O . LEU A 1 97 ? 3.987 1.090 -1.904 1.00 91.00 97 LEU A O 1
ATOM 750 N N . ALA A 1 98 ? 4.239 0.320 0.176 1.00 91.75 98 ALA A N 1
ATOM 751 C CA . ALA A 1 98 ? 2.929 0.779 0.622 1.00 91.75 98 ALA A CA 1
ATOM 752 C C . ALA A 1 98 ? 2.790 2.308 0.595 1.00 91.75 98 ALA A C 1
ATOM 754 O O . ALA A 1 98 ? 1.747 2.822 0.185 1.00 91.75 98 ALA A O 1
ATOM 755 N N . ARG A 1 99 ? 3.830 3.044 1.008 1.00 92.06 99 ARG A N 1
ATOM 756 C CA . ARG A 1 99 ? 3.848 4.514 0.949 1.00 92.06 99 ARG A CA 1
ATOM 757 C C . ARG A 1 99 ? 3.781 5.010 -0.492 1.00 92.06 99 ARG A C 1
ATOM 759 O O . ARG A 1 99 ? 2.959 5.874 -0.787 1.00 92.06 99 ARG A O 1
ATOM 766 N N . GLU A 1 100 ? 4.571 4.421 -1.385 1.00 90.94 100 GLU A N 1
ATOM 767 C CA . GLU A 1 100 ? 4.567 4.739 -2.817 1.00 90.94 100 GLU A CA 1
ATOM 768 C C . GLU A 1 100 ? 3.194 4.477 -3.447 1.00 90.94 100 GLU A C 1
ATOM 770 O O . GLU A 1 100 ? 2.673 5.313 -4.188 1.00 90.94 100 GLU A O 1
ATOM 775 N N . MET A 1 101 ? 2.550 3.357 -3.102 1.00 89.81 101 MET A N 1
ATOM 776 C CA . MET A 1 101 ? 1.196 3.046 -3.565 1.00 89.81 101 MET A CA 1
ATOM 777 C C . MET A 1 101 ? 0.161 4.065 -3.083 1.00 89.81 101 MET A C 1
ATOM 779 O O . MET A 1 101 ? -0.684 4.500 -3.872 1.00 89.81 101 MET A O 1
ATOM 783 N N . VAL A 1 102 ? 0.210 4.455 -1.806 1.00 91.88 102 VAL A N 1
ATOM 784 C CA . VAL A 1 102 ? -0.679 5.487 -1.250 1.00 91.88 102 VAL A CA 1
ATOM 785 C C . VAL A 1 102 ? -0.462 6.823 -1.960 1.00 91.88 102 VAL A C 1
ATOM 787 O O . VAL A 1 102 ? -1.432 7.471 -2.363 1.00 91.88 102 VAL A O 1
ATOM 790 N N . ASP A 1 103 ? 0.793 7.207 -2.174 1.00 91.69 103 ASP A N 1
ATOM 791 C CA . ASP A 1 103 ? 1.159 8.459 -2.830 1.00 91.69 103 ASP A C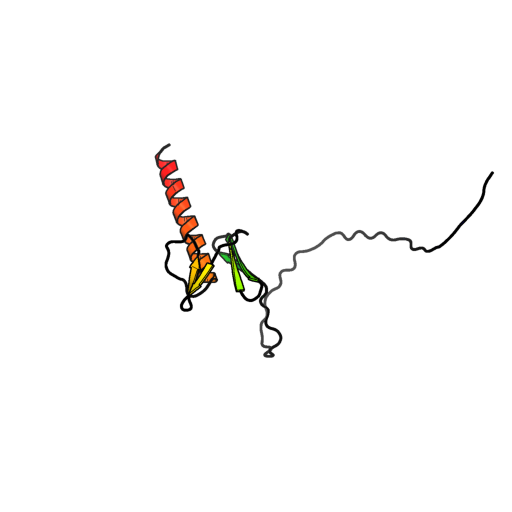A 1
ATOM 792 C C . ASP A 1 103 ? 0.696 8.493 -4.288 1.00 91.69 103 ASP A C 1
ATOM 794 O O . ASP A 1 103 ? 0.088 9.473 -4.729 1.00 91.69 103 ASP A O 1
ATOM 798 N N . TYR A 1 104 ? 0.893 7.396 -5.020 1.00 88.56 104 TYR A N 1
ATOM 799 C CA . TYR A 1 104 ? 0.419 7.260 -6.391 1.00 88.56 104 TYR A CA 1
ATOM 800 C C . TYR A 1 104 ? -1.110 7.319 -6.486 1.00 88.56 104 TYR A C 1
ATOM 802 O O . TYR A 1 104 ? -1.648 8.055 -7.318 1.00 88.56 104 TYR A O 1
ATOM 810 N N . ARG A 1 105 ? -1.829 6.589 -5.617 1.00 88.19 105 ARG A N 1
ATOM 811 C CA . ARG A 1 105 ? -3.302 6.613 -5.569 1.00 88.19 105 ARG A CA 1
ATOM 812 C C . ARG A 1 105 ? -3.814 8.036 -5.307 1.00 88.19 105 ARG A C 1
ATOM 814 O O . ARG A 1 105 ? -4.727 8.483 -6.001 1.00 88.19 105 ARG A O 1
ATOM 821 N N . ALA A 1 106 ? -3.201 8.766 -4.374 1.00 88.88 106 ALA A N 1
ATOM 822 C CA . ALA A 1 106 ? -3.555 10.156 -4.082 1.00 88.88 106 ALA A CA 1
ATOM 823 C C . ALA A 1 106 ? -3.301 11.087 -5.282 1.00 88.88 106 ALA A C 1
ATOM 825 O O . ALA A 1 106 ? -4.170 11.881 -5.651 1.00 88.88 106 ALA A O 1
ATOM 826 N N . ALA A 1 107 ? -2.148 10.956 -5.943 1.00 88.94 107 ALA A N 1
ATOM 827 C CA . ALA A 1 107 ? -1.818 11.745 -7.129 1.00 88.94 107 ALA A CA 1
ATOM 828 C C . ALA A 1 107 ? -2.791 11.478 -8.292 1.00 88.94 107 ALA A C 1
ATOM 830 O O . ALA A 1 107 ? -3.236 12.413 -8.964 1.00 88.94 107 ALA A O 1
ATOM 831 N N . LEU A 1 108 ? -3.163 10.213 -8.511 1.00 88.06 108 LEU A N 1
ATOM 832 C CA . LEU A 1 108 ? -4.122 9.822 -9.542 1.00 88.06 108 LEU A CA 1
ATOM 833 C C . LEU A 1 108 ? -5.520 10.390 -9.263 1.00 88.06 108 LEU A C 1
ATOM 835 O O . LEU A 1 108 ? -6.161 10.917 -10.174 1.00 88.06 108 LEU A O 1
ATOM 839 N N . GLN A 1 109 ? -5.980 10.328 -8.011 1.00 87.50 109 GLN A N 1
ATOM 840 C CA . GLN A 1 109 ? -7.258 10.910 -7.592 1.00 87.50 109 GLN A CA 1
ATOM 841 C C . GLN A 1 109 ? -7.281 12.430 -7.789 1.00 87.50 109 GLN A C 1
ATOM 843 O O . GLN A 1 109 ? -8.227 12.950 -8.379 1.00 87.50 109 GLN A O 1
ATOM 848 N N . ALA A 1 110 ? -6.218 13.136 -7.392 1.00 88.56 110 ALA A N 1
ATOM 849 C CA . ALA A 1 110 ? -6.113 14.582 -7.576 1.00 88.56 110 ALA A CA 1
ATOM 850 C C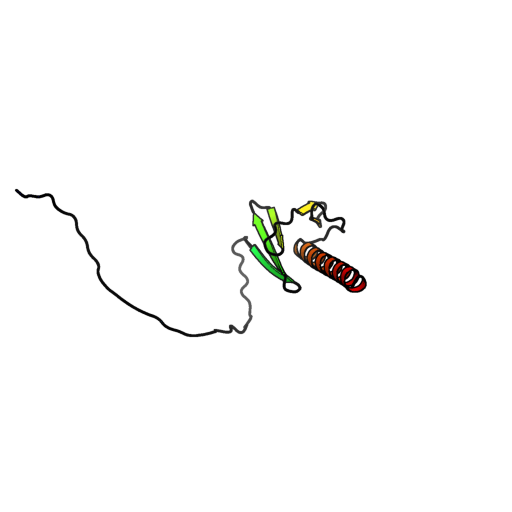 . ALA A 1 110 ? -6.157 14.985 -9.060 1.00 88.56 110 ALA A C 1
ATOM 852 O O . ALA A 1 110 ? -6.853 15.931 -9.430 1.00 88.56 110 ALA A O 1
ATOM 853 N N . ARG A 1 111 ? -5.459 14.246 -9.935 1.00 87.81 111 ARG A N 1
ATOM 854 C CA . ARG A 1 111 ? -5.497 14.475 -11.392 1.00 87.81 111 ARG A CA 1
ATOM 855 C C . ARG A 1 111 ? -6.900 14.273 -11.965 1.00 87.81 111 ARG A C 1
ATOM 857 O O . ARG A 1 111 ? -7.363 15.107 -12.738 1.00 87.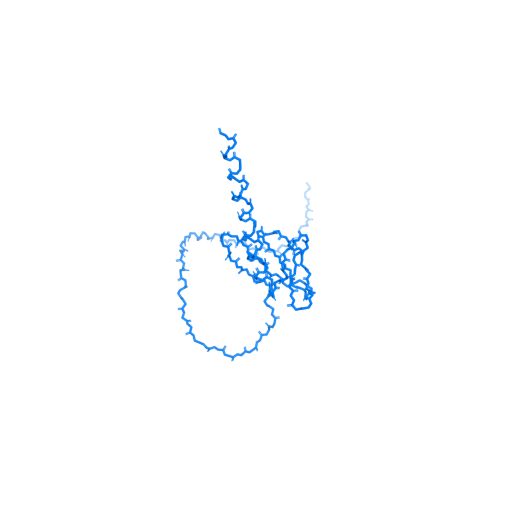81 111 ARG A O 1
ATOM 864 N N . ARG A 1 112 ? -7.589 13.201 -11.561 1.00 86.12 112 ARG A N 1
ATOM 865 C CA . ARG A 1 112 ? -8.969 12.919 -11.991 1.00 86.12 112 ARG A CA 1
ATOM 866 C C . ARG A 1 112 ? -9.945 13.997 -11.527 1.00 86.12 112 ARG A C 1
ATOM 868 O O . ARG A 1 112 ? -10.736 14.473 -12.333 1.00 86.12 112 ARG A O 1
ATOM 875 N N . ALA A 1 113 ? -9.861 14.417 -10.266 1.00 85.31 113 ALA A N 1
ATOM 876 C CA . ALA A 1 113 ? -10.715 15.471 -9.721 1.00 85.31 113 ALA A CA 1
ATOM 877 C C . ALA A 1 113 ? -10.538 16.796 -10.479 1.00 85.31 113 ALA A C 1
ATOM 879 O O . ALA A 1 113 ? -11.527 17.423 -10.846 1.00 85.31 113 ALA A O 1
ATOM 880 N N . ARG A 1 114 ? -9.292 17.179 -10.794 1.00 85.38 114 ARG A N 1
ATOM 881 C CA . ARG A 1 114 ? -9.000 18.373 -11.609 1.00 85.38 114 ARG A CA 1
ATOM 882 C C . ARG A 1 114 ? -9.617 18.288 -13.002 1.00 85.38 114 ARG A C 1
ATOM 884 O O . ARG A 1 114 ? -10.212 19.255 -13.458 1.00 85.38 114 ARG A O 1
ATOM 891 N N . PHE A 1 115 ? -9.508 17.135 -13.659 1.00 85.31 115 PHE A N 1
ATOM 892 C CA . PHE A 1 115 ? -10.097 16.937 -14.983 1.00 85.31 115 PHE A CA 1
ATOM 893 C C . PHE A 1 115 ? -11.630 17.033 -14.965 1.00 85.31 115 PHE A C 1
ATOM 895 O O . PHE A 1 115 ? -12.220 17.623 -15.864 1.00 85.31 115 PHE A O 1
ATOM 902 N N . LEU A 1 116 ? -12.278 16.485 -13.934 1.00 84.44 116 LEU A N 1
ATOM 903 C CA . LEU A 1 116 ? -13.731 16.588 -13.769 1.00 84.44 116 LEU A CA 1
ATOM 904 C C . LEU A 1 116 ? -14.178 18.018 -13.440 1.00 84.44 116 LEU A C 1
ATOM 906 O O . LEU A 1 116 ? -15.202 18.456 -13.952 1.00 84.44 116 LEU A O 1
ATOM 910 N N . ALA A 1 117 ? -13.408 18.749 -12.631 1.00 79.69 117 ALA A N 1
ATOM 911 C CA . ALA A 1 117 ? -13.698 20.142 -12.297 1.00 79.69 117 ALA A CA 1
ATOM 912 C C . ALA A 1 117 ? -13.571 21.081 -13.507 1.00 79.69 117 ALA A C 1
ATOM 914 O O . ALA A 1 117 ? -14.343 22.019 -13.620 1.00 79.69 117 ALA A O 1
ATOM 915 N N . ALA A 1 118 ? -12.647 20.806 -14.433 1.00 77.19 118 ALA A N 1
ATOM 916 C CA . ALA A 1 118 ? -12.468 21.594 -15.656 1.00 77.19 118 ALA A CA 1
ATOM 917 C C . ALA A 1 118 ? -13.558 21.358 -16.724 1.00 77.19 118 ALA A C 1
ATOM 919 O O . ALA A 1 118 ? -13.591 22.059 -17.730 1.00 77.19 118 ALA A O 1
ATOM 920 N N . ARG A 1 119 ? -14.417 20.346 -16.540 1.00 70.12 119 ARG A N 1
ATOM 921 C CA . ARG A 1 119 ? -15.526 20.002 -17.450 1.00 70.12 119 ARG A CA 1
ATOM 922 C C . ARG A 1 119 ? -16.881 20.577 -17.014 1.00 70.12 119 ARG A C 1
ATOM 924 O O . ARG A 1 119 ? -17.882 20.259 -17.651 1.00 70.12 119 ARG A O 1
ATOM 931 N N . ARG A 1 120 ? -16.921 21.340 -15.922 1.00 55.69 120 ARG A N 1
ATOM 932 C CA . ARG A 1 120 ? -18.132 21.905 -15.318 1.00 55.69 120 ARG A CA 1
ATOM 933 C C . ARG A 1 120 ? -18.126 23.418 -15.453 1.00 55.69 120 ARG A C 1
ATOM 935 O O . ARG A 1 120 ? -19.234 23.960 -15.623 1.00 55.69 120 ARG A O 1
#

Sequence (120 aa):
MDPEGGSGQRRFSRREALILGAAASVLVALGTGARGSSGHEAREKVLLHKGRRIAIRRVRGRRELYIEGEHIRTVHSNGAYRAEGFVFSPSPTLEELAREMVDYRAALQARRARFLAARR

Radius of gyration: 26.91 Å; chains: 1; bounding box: 71×58×60 Å

Secondary structure (DSSP, 8-state):
-------------------------------------------EEEEEETTEEEEEEEETTEEEEEETTEEE-EEEETTEEEETT--SPPBSSHHHHHHHHHHHHHHHHHHHHHHHHTT-

Foldseek 3Di:
DDDDDDDDDDDDDDDDDDDDDDDDDDDDDDDDDDDDDDDDDPQKDWDAAPNWIWIWGQDPNDTWIAINNRTFDWDQDPQFIDTPVDPDDTHNDSVVNNNVVVVVVVVVVVVVVVVVVVVD

Organism: Rubrobacter xylanophilus (strain DSM 9941 / JCM 11954 / NBRC 16129 / PRD-1) (NCBI:txid266117)

pLDDT: mean 72.0, std 21.4, range [34.34, 95.31]